Protein AF-A0A7G9YY27-F1 (afdb_monomer)

Structure (mmCIF, N/CA/C/O backbone):
data_AF-A0A7G9YY27-F1
#
_entry.id   AF-A0A7G9YY27-F1
#
loop_
_atom_site.group_PDB
_atom_site.id
_atom_site.type_symbol
_atom_site.label_atom_id
_atom_site.label_alt_id
_atom_site.label_comp_id
_atom_site.label_asym_id
_atom_site.label_entity_id
_atom_site.label_seq_id
_atom_site.pdbx_PDB_ins_code
_atom_site.Cartn_x
_atom_site.Cartn_y
_atom_site.Cartn_z
_atom_site.occupancy
_atom_site.B_iso_or_equiv
_atom_site.auth_seq_id
_atom_site.auth_comp_id
_atom_site.auth_asym_id
_atom_site.auth_atom_id
_atom_site.pdbx_PDB_model_num
ATOM 1 N N . MET A 1 1 ? 20.031 -4.789 -10.883 1.00 59.91 1 MET A N 1
ATOM 2 C CA . MET A 1 1 ? 19.778 -3.902 -9.727 1.00 59.91 1 MET A CA 1
ATOM 3 C C . MET A 1 1 ? 18.304 -3.487 -9.703 1.00 59.91 1 MET A C 1
ATOM 5 O O . MET A 1 1 ? 18.004 -2.307 -9.662 1.00 59.91 1 MET A O 1
ATOM 9 N N . VAL A 1 2 ? 17.374 -4.448 -9.784 1.00 59.81 2 VAL A N 1
ATOM 10 C CA . VAL A 1 2 ? 15.947 -4.154 -10.039 1.00 59.81 2 VAL A CA 1
ATOM 11 C C . VAL A 1 2 ? 15.138 -4.070 -8.737 1.00 59.81 2 VAL A C 1
ATOM 13 O O . VAL A 1 2 ? 14.391 -3.119 -8.533 1.00 59.81 2 VAL A O 1
ATOM 16 N N . GLY A 1 3 ? 15.421 -4.949 -7.768 1.00 63.91 3 GLY A N 1
ATOM 17 C CA . GLY A 1 3 ? 14.838 -4.850 -6.422 1.00 63.91 3 GLY A CA 1
ATOM 18 C C . GLY A 1 3 ? 15.143 -3.535 -5.683 1.00 63.91 3 GLY A C 1
ATOM 19 O O . GLY A 1 3 ? 14.349 -3.106 -4.851 1.00 63.91 3 GLY A O 1
ATOM 20 N N . GLU A 1 4 ? 16.246 -2.859 -6.022 1.00 74.25 4 GLU A N 1
ATOM 21 C CA . GLU A 1 4 ? 16.594 -1.545 -5.461 1.00 74.25 4 GLU A CA 1
ATOM 22 C C . GLU A 1 4 ? 15.629 -0.447 -5.943 1.00 74.25 4 GLU A C 1
ATOM 24 O O . GLU A 1 4 ? 15.220 0.404 -5.155 1.00 74.25 4 GLU A O 1
ATOM 29 N N . GLN A 1 5 ? 15.172 -0.519 -7.199 1.00 84.06 5 GLN A N 1
ATOM 30 C CA . GLN A 1 5 ? 14.227 0.441 -7.772 1.00 84.06 5 GLN A CA 1
ATOM 31 C C . GLN A 1 5 ? 12.831 0.314 -7.146 1.00 84.06 5 GLN A C 1
ATOM 33 O O . GLN A 1 5 ? 12.234 1.323 -6.767 1.00 84.06 5 GLN A O 1
ATOM 38 N N . LEU A 1 6 ? 12.328 -0.914 -6.968 1.00 91.44 6 LEU A N 1
ATOM 39 C CA . LEU A 1 6 ? 11.051 -1.149 -6.279 1.00 91.44 6 LEU A CA 1
ATOM 40 C C . LEU A 1 6 ? 11.098 -0.665 -4.828 1.00 91.44 6 LEU A C 1
ATOM 42 O O . LEU A 1 6 ? 10.154 -0.030 -4.354 1.00 91.44 6 LEU A O 1
ATOM 46 N N . TYR A 1 7 ? 12.215 -0.895 -4.132 1.00 93.38 7 TYR A N 1
ATOM 47 C CA . TYR A 1 7 ? 12.410 -0.381 -2.779 1.00 93.38 7 TYR A CA 1
ATOM 48 C C . TYR A 1 7 ? 12.353 1.152 -2.727 1.00 93.38 7 TYR A C 1
ATOM 50 O O . TYR A 1 7 ? 11.716 1.708 -1.828 1.00 93.38 7 TYR A O 1
ATOM 58 N N . THR A 1 8 ? 12.957 1.851 -3.695 1.00 94.88 8 THR A N 1
ATOM 59 C CA . THR A 1 8 ? 12.862 3.316 -3.800 1.00 94.88 8 THR A CA 1
ATOM 60 C C . THR A 1 8 ? 11.419 3.776 -3.994 1.00 94.88 8 THR A C 1
ATOM 62 O O .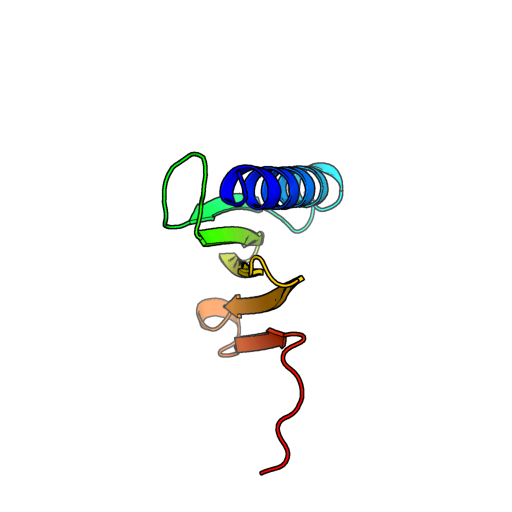 THR A 1 8 ? 10.983 4.699 -3.302 1.00 94.88 8 THR A O 1
ATOM 65 N N . ILE A 1 9 ? 10.656 3.121 -4.875 1.00 95.50 9 ILE A N 1
ATOM 66 C CA . ILE A 1 9 ? 9.245 3.463 -5.109 1.00 95.50 9 ILE A CA 1
ATOM 67 C C . ILE A 1 9 ? 8.427 3.240 -3.837 1.00 95.50 9 ILE A C 1
ATOM 69 O O . ILE A 1 9 ? 7.744 4.158 -3.381 1.00 95.50 9 ILE A O 1
ATOM 73 N N . TYR A 1 10 ? 8.537 2.068 -3.205 1.00 97.00 10 TYR A N 1
ATOM 74 C CA . TYR A 1 10 ? 7.815 1.800 -1.963 1.00 97.00 10 TYR A CA 1
ATOM 75 C C . TYR A 1 10 ? 8.208 2.767 -0.842 1.00 97.00 10 TYR A C 1
ATOM 77 O O . TYR A 1 10 ? 7.349 3.205 -0.081 1.00 97.00 10 TYR A O 1
ATOM 85 N N . SER A 1 11 ? 9.482 3.151 -0.753 1.00 97.31 11 SER A N 1
ATOM 86 C CA . SER A 1 11 ? 9.947 4.141 0.223 1.00 97.31 11 SER A CA 1
ATOM 87 C C . SER A 1 11 ? 9.337 5.519 -0.028 1.00 97.31 11 SER A C 1
ATOM 89 O O . SER A 1 11 ? 8.956 6.201 0.925 1.00 97.31 11 SER A O 1
ATOM 91 N N . LYS A 1 12 ? 9.185 5.919 -1.296 1.00 97.81 12 LYS A N 1
ATOM 92 C CA . LYS A 1 12 ? 8.540 7.186 -1.650 1.00 97.81 12 LYS A CA 1
ATOM 93 C C . LYS A 1 12 ? 7.041 7.171 -1.353 1.00 97.81 12 LYS A C 1
ATOM 95 O O . LYS A 1 12 ? 6.529 8.133 -0.791 1.00 97.81 12 LYS A O 1
ATOM 100 N N . LEU A 1 13 ? 6.355 6.073 -1.670 1.00 97.75 13 LEU A N 1
ATOM 101 C CA . LEU A 1 13 ? 4.937 5.893 -1.344 1.00 97.75 13 LEU A CA 1
ATOM 102 C C . LEU A 1 13 ? 4.698 5.903 0.167 1.00 97.75 13 LEU A C 1
ATOM 104 O O . LEU A 1 13 ? 3.758 6.541 0.631 1.00 97.75 13 LEU A O 1
ATOM 108 N N . LYS A 1 14 ? 5.575 5.250 0.938 1.00 98.25 14 LYS A N 1
ATOM 109 C CA . LYS A 1 14 ? 5.570 5.319 2.401 1.00 98.25 14 LYS A CA 1
ATOM 110 C C . LYS A 1 14 ? 5.682 6.765 2.889 1.00 98.25 14 LYS A C 1
ATOM 112 O O . LYS A 1 14 ? 4.883 7.179 3.720 1.00 98.25 14 LYS A O 1
ATOM 117 N N . GLU A 1 15 ? 6.652 7.522 2.374 1.00 98.31 15 GLU A N 1
ATOM 118 C CA . GLU A 1 15 ? 6.861 8.920 2.767 1.00 98.31 15 GLU A CA 1
ATOM 119 C C . GLU A 1 15 ? 5.609 9.770 2.507 1.00 98.31 15 GLU A C 1
ATOM 121 O O . GLU A 1 15 ? 5.192 10.518 3.389 1.00 98.31 15 GLU A O 1
ATOM 126 N N . ILE A 1 16 ? 5.000 9.627 1.328 1.00 98.25 16 ILE A N 1
ATOM 127 C CA . ILE A 1 16 ? 3.758 10.321 0.959 1.00 98.25 16 ILE A CA 1
ATOM 128 C C . ILE A 1 16 ? 2.628 9.924 1.916 1.00 98.25 16 ILE A C 1
ATOM 130 O O . ILE A 1 16 ? 1.990 10.791 2.504 1.00 98.25 16 ILE A O 1
ATOM 134 N N . ALA A 1 17 ? 2.413 8.622 2.129 1.00 98.19 17 ALA A N 1
ATOM 135 C CA . ALA A 1 17 ? 1.353 8.119 2.999 1.00 98.19 17 ALA A CA 1
ATOM 136 C C . ALA A 1 17 ? 1.478 8.643 4.439 1.00 98.19 17 ALA A C 1
ATOM 138 O O . ALA A 1 17 ? 0.486 9.047 5.038 1.00 98.19 17 ALA A O 1
ATOM 139 N N . GLU A 1 18 ? 2.691 8.665 4.991 1.00 97.56 18 GLU A N 1
ATOM 140 C CA . GLU A 1 18 ? 2.929 9.102 6.370 1.00 97.56 18 GLU A CA 1
ATOM 141 C C . GLU A 1 18 ? 2.887 10.628 6.530 1.00 97.56 18 GLU A C 1
ATOM 143 O O . GLU A 1 18 ? 2.463 11.112 7.579 1.00 97.56 18 GLU A O 1
ATOM 148 N N . LYS A 1 19 ? 3.318 11.399 5.521 1.00 97.94 19 LYS A N 1
ATOM 149 C CA . LYS A 1 19 ? 3.376 12.870 5.607 1.00 97.94 19 LYS A CA 1
ATOM 150 C C . LYS A 1 19 ? 2.089 13.565 5.186 1.00 97.94 19 LYS A C 1
ATOM 152 O O . LYS A 1 19 ? 1.722 14.562 5.798 1.00 97.94 19 LYS A O 1
ATOM 157 N N . GLU A 1 20 ? 1.446 13.083 4.130 1.00 98.31 20 GLU A N 1
ATOM 158 C CA . GLU A 1 20 ? 0.313 13.771 3.499 1.00 98.31 20 GLU A CA 1
ATOM 159 C C . GLU A 1 20 ? -1.037 13.216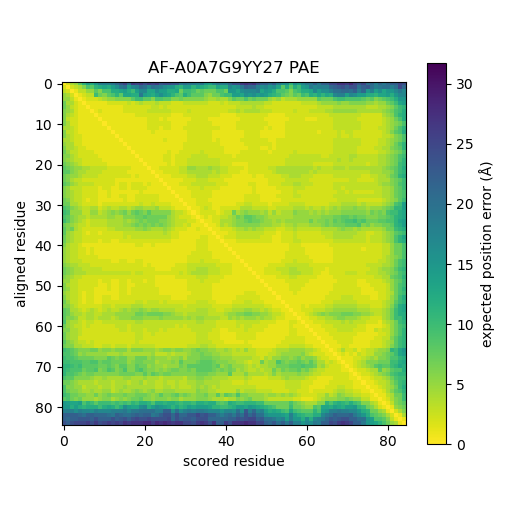 3.958 1.00 98.31 20 GLU A C 1
ATOM 161 O O . GLU A 1 20 ? -2.030 13.934 3.918 1.00 98.31 20 GLU A O 1
ATOM 166 N N . PHE A 1 21 ? -1.066 11.969 4.438 1.00 97.62 21 PHE A N 1
ATOM 167 C CA . PHE A 1 21 ? -2.296 11.252 4.790 1.00 97.62 21 PHE A CA 1
ATOM 168 C C . PHE A 1 21 ? -2.290 10.733 6.234 1.00 97.62 21 PHE A C 1
ATOM 170 O O . PHE A 1 21 ? -2.958 9.750 6.551 1.00 97.62 21 PHE A O 1
ATOM 177 N N . GLY A 1 22 ? -1.525 11.363 7.132 1.00 95.94 22 GLY A N 1
ATOM 178 C CA . GLY A 1 22 ? -1.408 10.940 8.537 1.00 95.94 22 GLY A CA 1
ATOM 179 C C . GLY A 1 22 ? -2.702 11.062 9.360 1.00 95.94 22 GLY A C 1
ATOM 180 O O . GLY A 1 22 ? -2.777 10.549 10.474 1.00 95.94 22 GLY A O 1
ATOM 181 N N . ASP A 1 23 ? -3.729 11.722 8.828 1.00 97.50 23 ASP A N 1
ATOM 182 C CA . ASP A 1 23 ? -5.081 11.787 9.388 1.00 97.50 23 ASP A CA 1
ATOM 183 C C . ASP A 1 23 ? -5.882 10.488 9.173 1.00 97.50 23 ASP A C 1
ATOM 185 O O . ASP A 1 23 ? -6.753 10.160 9.982 1.00 97.50 23 ASP A O 1
ATOM 189 N N . ILE A 1 24 ? -5.562 9.721 8.124 1.00 97.69 24 ILE A N 1
ATOM 190 C CA . ILE A 1 24 ? -6.209 8.437 7.803 1.00 97.69 24 ILE A CA 1
ATOM 191 C C . ILE A 1 24 ? -5.261 7.232 7.910 1.00 97.69 24 ILE A C 1
ATOM 193 O O . ILE A 1 24 ? -5.720 6.113 8.164 1.00 97.69 24 ILE A O 1
ATOM 197 N N . ILE A 1 25 ? -3.950 7.441 7.759 1.00 98.25 25 ILE A N 1
ATOM 198 C CA . ILE A 1 25 ? -2.900 6.423 7.862 1.00 98.25 25 ILE A CA 1
ATOM 199 C C . ILE A 1 25 ? -2.325 6.411 9.278 1.00 98.25 25 ILE A C 1
ATOM 201 O O . ILE A 1 25 ? -1.770 7.390 9.764 1.00 98.25 25 ILE A O 1
ATOM 205 N N . LYS A 1 26 ? -2.409 5.251 9.929 1.00 97.69 26 LYS A N 1
ATOM 206 C CA . LYS A 1 26 ? -1.854 4.997 11.262 1.00 97.69 26 LYS A CA 1
ATOM 207 C C . LYS A 1 26 ? -0.366 4.660 11.216 1.00 97.69 26 LYS A C 1
ATOM 209 O O . LYS A 1 26 ? 0.390 5.082 12.085 1.00 97.69 26 LYS A O 1
ATOM 214 N N . SER A 1 27 ? 0.039 3.830 10.259 1.00 98.06 27 SER A N 1
ATOM 215 C CA . SER A 1 27 ? 1.431 3.409 10.075 1.00 98.06 27 SER A CA 1
ATOM 216 C C . SER A 1 27 ? 1.622 2.689 8.744 1.00 98.06 27 SER A C 1
ATOM 218 O O . SER A 1 27 ? 0.658 2.301 8.081 1.00 98.06 27 SER A O 1
ATOM 220 N N . THR A 1 28 ? 2.879 2.454 8.373 1.00 98.38 28 THR A N 1
ATOM 221 C CA . THR A 1 28 ? 3.242 1.656 7.200 1.00 98.38 28 THR A CA 1
ATOM 222 C C . THR A 1 28 ? 4.200 0.528 7.567 1.00 98.38 28 THR A C 1
ATOM 224 O O . THR A 1 28 ? 4.905 0.594 8.577 1.00 98.38 28 THR A O 1
ATOM 227 N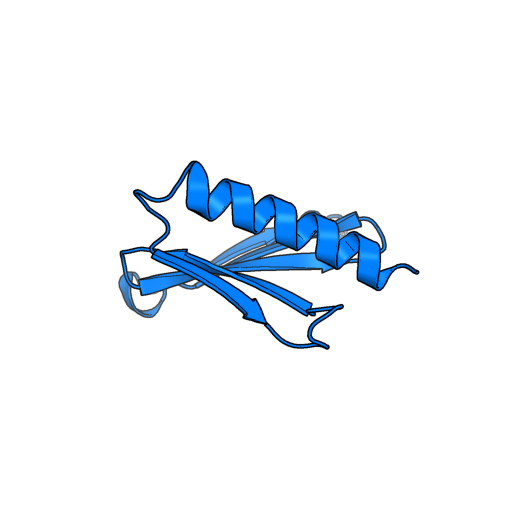 N . ASN A 1 29 ? 4.230 -0.534 6.762 1.00 97.81 29 ASN A N 1
ATOM 228 C CA . ASN A 1 29 ? 5.191 -1.616 6.933 1.00 97.81 29 ASN A CA 1
ATOM 229 C C . ASN A 1 29 ? 5.577 -2.266 5.602 1.00 97.81 29 ASN A C 1
ATOM 231 O O . ASN A 1 29 ? 4.732 -2.470 4.733 1.00 97.81 29 ASN A O 1
ATOM 235 N N . PHE A 1 30 ? 6.839 -2.662 5.470 1.00 97.56 30 PHE A N 1
ATOM 236 C CA . PHE A 1 30 ? 7.295 -3.489 4.356 1.00 97.56 30 PHE A CA 1
ATOM 237 C C . PHE A 1 30 ? 7.028 -4.963 4.669 1.00 97.56 30 PHE A C 1
ATOM 239 O O . PHE A 1 30 ? 7.354 -5.436 5.759 1.00 97.56 30 PHE A O 1
ATOM 246 N N . ILE A 1 31 ? 6.420 -5.696 3.736 1.00 97.19 31 ILE A N 1
ATOM 247 C CA . ILE A 1 31 ? 5.975 -7.077 3.965 1.00 97.19 31 ILE A CA 1
ATOM 248 C C . ILE A 1 31 ? 6.638 -8.037 2.975 1.00 97.19 31 ILE A C 1
ATOM 250 O O . ILE A 1 31 ? 6.595 -7.832 1.761 1.00 97.19 31 ILE A O 1
ATOM 254 N N . GLY A 1 32 ? 7.166 -9.145 3.506 1.00 94.38 32 GLY A N 1
ATOM 255 C CA . GLY A 1 32 ? 7.800 -10.213 2.728 1.00 94.38 32 GLY A CA 1
ATOM 256 C C . GLY A 1 32 ? 9.148 -9.810 2.125 1.00 94.38 32 GLY A C 1
ATOM 257 O O . GLY A 1 32 ? 9.608 -8.687 2.303 1.00 94.38 32 GLY A O 1
ATOM 258 N N . GLY A 1 33 ? 9.772 -10.735 1.395 1.00 90.75 33 GLY A N 1
ATOM 259 C CA . GLY A 1 33 ? 11.042 -10.487 0.711 1.00 90.75 33 GLY A CA 1
ATOM 260 C C . GLY A 1 33 ? 12.226 -10.268 1.662 1.00 90.75 33 GLY A C 1
ATOM 261 O O . GLY A 1 33 ? 12.265 -10.804 2.772 1.00 90.75 33 GLY A O 1
ATOM 262 N N . LYS A 1 34 ? 13.218 -9.498 1.201 1.00 89.56 34 LYS A N 1
ATOM 263 C CA . LYS A 1 34 ? 14.381 -9.063 1.998 1.00 89.56 34 LYS A CA 1
ATOM 264 C C . LYS A 1 34 ? 14.182 -7.614 2.442 1.00 89.56 34 LYS A C 1
ATOM 266 O O . LYS A 1 34 ? 13.444 -6.875 1.804 1.00 89.56 34 LYS A O 1
ATOM 271 N N . ALA A 1 35 ? 14.908 -7.170 3.469 1.00 85.06 35 ALA A N 1
ATOM 272 C CA . ALA A 1 35 ? 14.819 -5.788 3.959 1.00 85.06 35 ALA A CA 1
ATOM 273 C C . ALA A 1 35 ? 15.037 -4.724 2.859 1.00 85.06 35 ALA A C 1
ATOM 275 O O . ALA A 1 35 ? 14.385 -3.689 2.874 1.00 85.0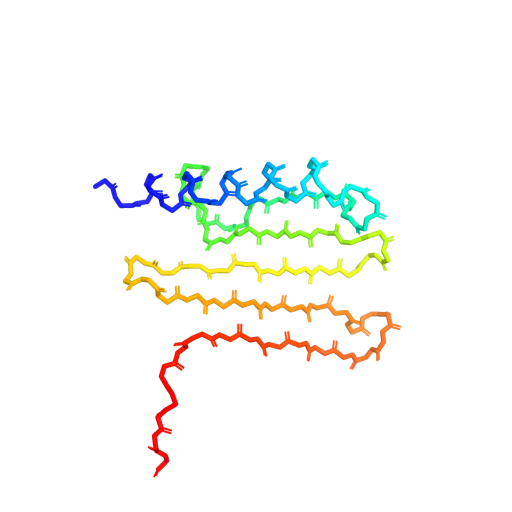6 35 ALA A O 1
ATOM 276 N N . SER A 1 36 ? 15.913 -5.002 1.888 1.00 86.88 36 SER A N 1
ATOM 277 C CA . SER A 1 36 ? 16.200 -4.128 0.741 1.00 86.88 36 SER A CA 1
ATOM 278 C C . SER A 1 36 ? 15.355 -4.410 -0.507 1.00 86.88 36 SER A C 1
ATOM 280 O O . SER A 1 36 ? 15.532 -3.744 -1.519 1.00 86.88 36 SER A O 1
ATOM 282 N N . ALA A 1 37 ? 14.490 -5.421 -0.470 1.00 90.25 37 ALA A N 1
ATOM 283 C CA . ALA A 1 37 ? 13.648 -5.836 -1.589 1.00 90.25 37 ALA A CA 1
ATOM 284 C C . ALA A 1 37 ? 12.372 -6.495 -1.038 1.00 90.25 37 ALA A C 1
ATOM 286 O O . ALA A 1 37 ? 12.244 -7.727 -1.077 1.00 90.25 37 ALA A O 1
ATOM 287 N N . PRO A 1 38 ? 11.477 -5.706 -0.419 1.00 94.56 38 PRO A N 1
ATOM 288 C CA . PRO A 1 38 ? 10.233 -6.226 0.111 1.00 94.56 38 PRO A CA 1
ATOM 289 C C . PRO A 1 38 ? 9.269 -6.561 -1.021 1.00 94.56 38 PRO A C 1
ATOM 291 O O . PRO A 1 38 ? 9.285 -5.929 -2.075 1.00 94.56 38 PRO A O 1
ATOM 294 N N . ASN A 1 39 ? 8.384 -7.525 -0.782 1.00 94.94 39 ASN A N 1
ATOM 295 C CA . ASN A 1 39 ? 7.414 -7.919 -1.802 1.00 94.94 39 ASN A CA 1
ATOM 296 C C . ASN A 1 39 ? 6.317 -6.860 -1.972 1.00 94.94 39 ASN A C 1
ATOM 298 O O . ASN A 1 39 ? 5.787 -6.714 -3.066 1.00 94.94 39 ASN A O 1
ATOM 302 N N . LYS A 1 40 ? 5.946 -6.155 -0.895 1.00 96.75 40 LYS A N 1
ATOM 303 C CA . LYS A 1 40 ? 4.880 -5.143 -0.900 1.00 96.75 40 LYS A CA 1
ATOM 304 C C . LYS A 1 40 ? 5.019 -4.127 0.230 1.00 96.75 40 LYS A C 1
ATOM 306 O O . LYS A 1 40 ? 5.650 -4.404 1.257 1.00 96.75 40 LYS A O 1
ATOM 311 N N . LEU A 1 41 ? 4.357 -2.987 0.064 1.00 98.25 41 LEU A N 1
ATOM 312 C CA . LEU A 1 41 ? 4.120 -1.996 1.112 1.00 98.25 41 LEU A CA 1
ATOM 313 C C . LEU A 1 41 ? 2.706 -2.178 1.668 1.00 98.25 41 LEU A C 1
ATOM 315 O O . LEU A 1 41 ? 1.744 -2.226 0.909 1.00 98.25 41 LEU A O 1
ATOM 319 N N . ARG A 1 42 ? 2.565 -2.245 2.990 1.00 98.56 42 ARG A N 1
ATOM 320 C CA . ARG A 1 42 ? 1.273 -2.227 3.675 1.00 98.56 42 ARG A CA 1
ATOM 321 C C . ARG A 1 42 ? 1.059 -0.889 4.358 1.00 98.56 42 ARG A C 1
ATOM 323 O O . ARG A 1 42 ? 1.901 -0.470 5.149 1.00 98.56 42 ARG A O 1
ATOM 330 N N . LEU A 1 43 ? -0.089 -0.275 4.112 1.00 98.56 43 LEU A N 1
ATOM 331 C CA . LEU A 1 43 ? -0.584 0.888 4.839 1.00 98.56 43 LEU A CA 1
ATOM 332 C C . LEU A 1 43 ? -1.657 0.427 5.825 1.00 98.56 43 LEU A C 1
ATOM 334 O O . LEU A 1 43 ? -2.597 -0.261 5.431 1.00 98.56 43 LEU A O 1
ATOM 338 N N . TYR A 1 44 ? -1.522 0.787 7.095 1.00 98.31 44 TYR A N 1
ATOM 339 C CA . TYR A 1 44 ? -2.542 0.554 8.113 1.00 98.31 44 TYR A CA 1
ATOM 340 C C . TYR A 1 44 ? -3.362 1.822 8.300 1.00 98.31 44 TYR A C 1
ATOM 342 O O . TYR A 1 44 ? -2.799 2.886 8.556 1.00 98.31 44 TYR A O 1
ATOM 350 N N . PHE A 1 45 ? -4.682 1.705 8.219 1.00 97.88 45 PHE A N 1
ATOM 351 C CA . PHE A 1 45 ? -5.594 2.817 8.458 1.00 97.88 45 PHE A CA 1
ATOM 352 C C . PHE A 1 45 ? -5.932 2.948 9.946 1.00 97.88 45 PHE A C 1
ATOM 354 O O . PHE A 1 45 ? -5.805 2.000 10.730 1.00 97.88 45 PHE A O 1
ATOM 361 N N . VAL A 1 46 ? -6.401 4.130 10.343 1.00 97.19 46 VAL A N 1
ATOM 362 C CA . VAL A 1 46 ? -6.846 4.418 11.720 1.00 97.19 46 VAL A CA 1
ATOM 363 C C . VAL A 1 46 ? -8.019 3.541 12.183 1.00 97.19 46 VAL A C 1
ATOM 365 O O . VAL A 1 46 ? -8.161 3.297 13.379 1.00 97.19 46 VAL A O 1
ATOM 368 N N . ASP A 1 47 ? -8.812 2.998 11.256 1.00 95.81 47 ASP A N 1
ATOM 369 C CA . ASP A 1 47 ? -9.932 2.083 11.529 1.00 95.81 47 ASP A CA 1
ATOM 370 C C . ASP A 1 47 ? -9.512 0.601 11.665 1.00 95.81 47 ASP A C 1
ATOM 372 O O . ASP A 1 47 ? -10.353 -0.296 11.785 1.00 95.81 47 ASP A O 1
ATOM 376 N N . ASN A 1 48 ? -8.202 0.337 11.685 1.00 95.00 48 ASN A N 1
ATOM 377 C CA . ASN A 1 48 ? -7.577 -0.987 11.711 1.00 95.00 48 ASN A CA 1
ATOM 378 C C . ASN A 1 48 ? -7.799 -1.838 10.444 1.00 95.00 48 ASN A C 1
ATOM 380 O O . ASN A 1 48 ? -7.560 -3.049 10.484 1.00 95.00 48 ASN A O 1
ATOM 384 N N . SER A 1 49 ? -8.250 -1.254 9.332 1.00 97.38 49 SER A N 1
ATOM 385 C CA . SER A 1 49 ? -8.128 -1.881 8.011 1.00 97.38 49 SER A CA 1
ATOM 386 C C . SER A 1 49 ? -6.710 -1.702 7.446 1.00 97.38 49 SER A C 1
ATOM 388 O O . SER A 1 49 ? -5.898 -0.952 8.003 1.00 97.38 49 SER A O 1
ATOM 390 N N . PHE A 1 50 ? -6.370 -2.397 6.356 1.00 98.00 50 PHE A N 1
ATOM 391 C CA . PHE A 1 50 ? -5.076 -2.203 5.691 1.00 98.00 50 PHE A CA 1
ATOM 392 C C . PHE A 1 50 ? -5.154 -2.277 4.164 1.00 98.00 50 PHE A C 1
ATOM 394 O O . PHE A 1 50 ? -5.925 -3.057 3.610 1.00 98.00 50 PHE A O 1
ATOM 401 N N . LEU A 1 51 ? -4.298 -1.510 3.489 1.00 98.25 51 LEU A N 1
ATOM 402 C CA . LEU A 1 51 ? -4.073 -1.571 2.046 1.00 98.25 51 LEU A CA 1
ATOM 403 C C . LEU A 1 51 ? -2.699 -2.183 1.774 1.00 98.25 51 LEU A C 1
ATOM 405 O O . LEU A 1 51 ? -1.686 -1.657 2.230 1.00 98.25 51 LEU A O 1
ATOM 409 N N . ASP A 1 52 ? -2.662 -3.272 1.017 1.00 98.31 52 ASP A N 1
ATOM 410 C CA . ASP A 1 52 ? -1.434 -3.779 0.410 1.00 98.31 52 ASP A CA 1
ATOM 411 C C . ASP A 1 52 ? -1.234 -3.134 -0.969 1.00 98.31 52 ASP A C 1
ATOM 413 O O . ASP A 1 52 ? -2.133 -3.184 -1.808 1.00 98.31 52 ASP A O 1
ATOM 417 N N . VAL A 1 53 ? -0.046 -2.574 -1.196 1.00 97.88 53 VAL A N 1
ATOM 418 C CA . VAL A 1 53 ? 0.445 -2.072 -2.483 1.00 97.88 53 VAL A CA 1
ATOM 419 C C . VAL A 1 53 ? 1.528 -3.015 -2.983 1.00 97.88 53 VAL A C 1
ATOM 421 O O . VAL A 1 53 ? 2.576 -3.155 -2.344 1.00 97.88 53 VAL A O 1
ATOM 424 N N . TRP A 1 54 ? 1.285 -3.650 -4.121 1.00 96.62 54 TRP A N 1
ATOM 425 C CA . TRP A 1 54 ? 2.234 -4.530 -4.790 1.00 96.62 54 TRP A CA 1
ATOM 426 C C . TRP A 1 54 ? 2.595 -3.973 -6.166 1.00 96.62 54 TRP A C 1
ATOM 428 O O . TRP A 1 54 ? 1.736 -3.423 -6.850 1.00 96.62 54 TRP A O 1
ATOM 438 N N . LEU A 1 55 ? 3.857 -4.132 -6.549 1.00 94.38 55 LEU A N 1
ATOM 439 C CA . LEU A 1 55 ? 4.441 -3.712 -7.817 1.00 94.38 55 LEU A CA 1
ATOM 440 C C . LEU A 1 55 ? 5.274 -4.864 -8.385 1.00 94.38 55 LEU A C 1
ATOM 442 O O . LEU A 1 55 ? 5.987 -5.541 -7.636 1.00 94.38 55 LEU A O 1
ATOM 446 N N . SER A 1 56 ? 5.219 -5.043 -9.699 1.00 91.12 56 SER A N 1
ATOM 447 C CA . SER A 1 56 ? 6.138 -5.888 -10.457 1.00 91.12 56 SER A CA 1
ATOM 448 C C . SER A 1 56 ? 7.306 -5.070 -11.012 1.00 91.12 56 SER A C 1
ATOM 450 O O . SER A 1 56 ? 7.282 -3.839 -11.029 1.00 91.12 56 SER A O 1
ATOM 452 N N . GLU A 1 57 ? 8.329 -5.764 -11.505 1.00 88.44 57 GLU A N 1
ATOM 453 C CA . GLU A 1 57 ? 9.444 -5.134 -12.219 1.00 88.44 57 GLU A CA 1
ATOM 454 C C . GLU A 1 57 ? 9.032 -4.613 -13.611 1.00 88.44 57 GLU A C 1
ATOM 456 O O . GLU A 1 57 ? 9.650 -3.678 -14.116 1.00 88.44 57 GLU A O 1
ATOM 461 N N . ASP A 1 58 ? 7.953 -5.158 -14.184 1.00 88.38 58 ASP A N 1
ATOM 462 C CA . ASP A 1 58 ? 7.451 -4.835 -15.527 1.00 88.38 58 ASP A CA 1
ATOM 463 C C . ASP A 1 58 ? 6.436 -3.674 -15.535 1.00 88.38 58 ASP A C 1
ATOM 465 O O . ASP A 1 58 ? 5.949 -3.267 -16.589 1.00 88.38 58 ASP A O 1
ATOM 469 N N . GLY A 1 59 ? 6.140 -3.093 -14.367 1.00 87.00 59 GLY A N 1
ATOM 470 C CA . GLY A 1 59 ? 5.238 -1.944 -14.223 1.00 87.00 59 GLY A CA 1
ATOM 471 C C . GLY A 1 59 ? 3.791 -2.298 -13.872 1.00 87.00 59 GLY A C 1
ATOM 472 O O . GLY A 1 59 ? 2.983 -1.390 -13.660 1.00 87.00 59 GLY A O 1
ATOM 473 N N . ASP A 1 60 ? 3.460 -3.584 -13.743 1.00 92.06 60 ASP A N 1
ATOM 474 C CA . ASP A 1 60 ? 2.183 -4.012 -13.163 1.00 92.06 60 ASP A CA 1
ATOM 475 C C . ASP A 1 60 ? 2.103 -3.649 -11.676 1.00 92.06 60 ASP A C 1
ATOM 477 O O . ASP A 1 60 ? 3.100 -3.698 -10.950 1.00 92.06 60 ASP A O 1
ATOM 481 N N . TYR A 1 61 ? 0.907 -3.324 -11.207 1.00 94.69 61 TYR A N 1
ATOM 482 C CA . TYR A 1 61 ? 0.612 -2.981 -9.831 1.00 94.69 61 TYR A CA 1
ATOM 483 C C . TYR A 1 61 ? -0.734 -3.540 -9.392 1.00 94.69 61 TYR A C 1
ATOM 485 O O . TYR A 1 61 ? -1.658 -3.719 -10.182 1.00 94.69 61 TYR A O 1
ATOM 493 N N . SER A 1 62 ? -0.865 -3.764 -8.087 1.00 95.94 62 SER A N 1
ATOM 494 C CA . SER A 1 62 ? -2.156 -4.053 -7.476 1.00 95.94 62 SER A CA 1
ATOM 495 C C . SER A 1 62 ? -2.296 -3.414 -6.101 1.00 95.94 62 SER A C 1
ATOM 497 O O . SER A 1 62 ? -1.347 -3.302 -5.318 1.00 95.94 62 SER A O 1
ATOM 499 N N . TYR A 1 63 ? -3.526 -3.015 -5.819 1.00 96.81 63 TYR A N 1
ATOM 500 C CA . TYR A 1 63 ? -4.011 -2.462 -4.573 1.00 96.81 63 TYR A CA 1
ATOM 501 C C . TYR A 1 63 ? -5.030 -3.433 -3.989 1.00 96.81 63 TYR A C 1
ATOM 503 O O . TYR A 1 63 ? -6.044 -3.745 -4.615 1.00 96.81 63 TYR A O 1
ATOM 511 N N . HIS A 1 64 ? -4.771 -3.914 -2.778 1.00 97.38 64 HIS A N 1
ATOM 512 C CA . HIS A 1 64 ? -5.664 -4.825 -2.072 1.00 97.38 64 HIS A CA 1
ATOM 513 C C . HIS A 1 64 ? -6.026 -4.255 -0.705 1.00 97.38 64 HIS A C 1
ATOM 515 O O . HIS A 1 64 ? -5.214 -4.279 0.223 1.00 97.38 64 HIS A O 1
ATOM 521 N N . TRP A 1 65 ? -7.249 -3.743 -0.589 1.00 97.44 65 TRP A N 1
ATOM 522 C CA . TRP A 1 65 ? -7.769 -3.185 0.652 1.00 97.44 65 TRP A CA 1
ATOM 523 C C . TRP A 1 65 ? -8.568 -4.237 1.417 1.00 97.44 65 TRP A C 1
ATOM 525 O O . TRP A 1 65 ? -9.655 -4.653 1.008 1.00 97.44 65 TRP A O 1
ATOM 535 N N . GLU A 1 66 ? -8.012 -4.649 2.550 1.00 97.31 66 GLU A N 1
ATOM 536 C CA . GLU A 1 66 ? -8.617 -5.563 3.504 1.00 97.31 66 GLU A CA 1
ATOM 537 C C . GLU A 1 66 ? -9.293 -4.771 4.628 1.00 97.31 66 GLU A C 1
ATOM 539 O O . GLU A 1 66 ? -8.630 -4.165 5.472 1.00 97.31 66 GLU A O 1
ATOM 544 N N . HIS A 1 67 ? -10.621 -4.809 4.658 1.00 95.44 67 HIS A N 1
ATOM 545 C CA . HIS A 1 67 ? -11.440 -4.198 5.709 1.00 95.44 67 HIS A CA 1
ATOM 546 C C . HIS A 1 67 ? -12.613 -5.105 6.112 1.00 95.44 67 HIS A C 1
ATOM 548 O O . HIS A 1 67 ? -13.644 -4.644 6.614 1.00 95.44 67 HIS A O 1
ATOM 554 N N . ARG A 1 68 ? -12.462 -6.428 5.919 1.00 93.88 68 ARG A N 1
ATOM 555 C CA . ARG A 1 68 ? -13.477 -7.424 6.296 1.00 93.88 68 ARG A CA 1
ATOM 556 C C . ARG A 1 68 ? -13.819 -7.381 7.778 1.00 93.88 68 ARG A C 1
ATOM 558 O O . ARG A 1 68 ? -14.989 -7.510 8.118 1.00 93.88 68 ARG A O 1
ATOM 565 N N . ALA A 1 69 ? -12.832 -7.153 8.643 1.00 89.00 69 ALA A N 1
ATOM 566 C CA . ALA A 1 69 ? -13.055 -7.060 10.084 1.00 89.00 69 ALA A CA 1
ATOM 567 C C . ALA A 1 69 ? -13.946 -5.863 10.478 1.00 89.00 69 ALA A C 1
ATOM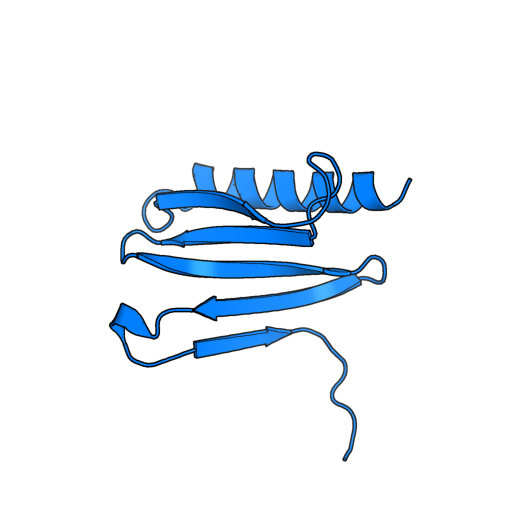 569 O O . ALA A 1 69 ? -14.602 -5.913 11.512 1.00 89.00 69 ALA A O 1
ATOM 570 N N . GLN A 1 70 ? -13.990 -4.811 9.654 1.00 91.06 70 GLN A N 1
ATOM 571 C CA . GLN A 1 70 ? -14.754 -3.587 9.900 1.00 91.06 70 GLN A CA 1
ATOM 572 C C . GLN A 1 70 ? -16.102 -3.584 9.172 1.00 91.06 70 GLN A C 1
ATOM 574 O O . GLN A 1 70 ? -17.101 -3.138 9.731 1.00 91.06 70 GLN A O 1
ATOM 579 N N . ARG A 1 71 ? -16.124 -4.017 7.905 1.00 91.44 71 ARG A N 1
ATOM 580 C CA . ARG A 1 71 ? -17.276 -3.852 6.998 1.00 91.44 71 ARG A CA 1
ATOM 581 C C . ARG A 1 71 ? -17.646 -5.108 6.209 1.00 91.44 71 ARG A C 1
ATOM 583 O O . ARG A 1 71 ? -18.580 -5.062 5.420 1.00 91.44 71 ARG A O 1
ATOM 590 N N . GLY A 1 72 ? -16.929 -6.218 6.385 1.00 92.12 72 GLY A N 1
ATOM 591 C CA . GLY A 1 72 ? -17.176 -7.460 5.640 1.00 92.12 72 GLY A CA 1
ATOM 592 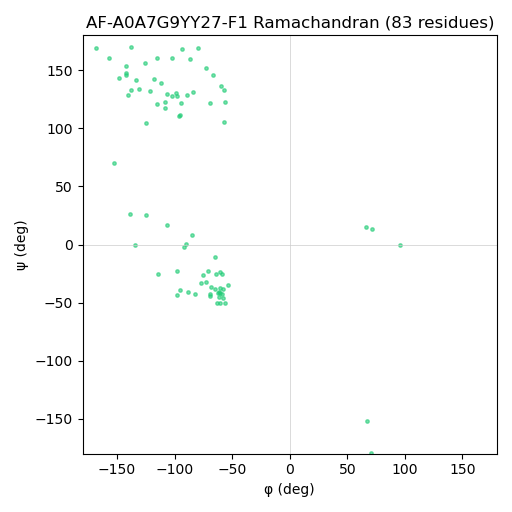C C . GLY A 1 72 ? -16.784 -7.411 4.157 1.00 92.12 72 GLY A C 1
ATOM 593 O O . GLY A 1 72 ? -17.168 -8.297 3.402 1.00 92.12 72 GLY A O 1
ATOM 594 N N . LEU A 1 73 ? -16.021 -6.401 3.738 1.00 92.94 73 LEU A N 1
ATOM 595 C CA . LEU A 1 73 ? -15.695 -6.133 2.338 1.00 92.94 73 LEU A CA 1
ATOM 596 C C . LEU A 1 73 ? -14.194 -6.299 2.052 1.00 92.94 73 LEU A C 1
ATOM 598 O O . LEU A 1 73 ? -13.366 -6.281 2.964 1.00 92.94 73 LEU A O 1
ATOM 602 N N . VAL A 1 74 ? -13.863 -6.471 0.772 1.00 94.56 74 VAL A N 1
ATOM 603 C CA . VAL A 1 74 ? -12.504 -6.418 0.216 1.00 94.56 74 VAL A CA 1
ATOM 604 C C . VAL A 1 74 ? -12.577 -5.648 -1.094 1.00 94.56 74 VAL A C 1
ATOM 606 O O . VAL A 1 74 ? -13.425 -5.962 -1.930 1.00 94.56 74 VAL A O 1
ATOM 609 N N . HIS A 1 75 ? -11.670 -4.696 -1.301 1.00 94.88 75 HIS A N 1
ATOM 610 C CA . HIS A 1 75 ? -11.526 -4.012 -2.586 1.00 94.88 75 HIS A CA 1
ATOM 611 C C . HIS A 1 75 ? -10.203 -4.389 -3.247 1.00 94.88 75 HIS A C 1
ATOM 613 O O . HIS A 1 75 ? -9.169 -4.506 -2.582 1.00 94.88 75 HIS A O 1
ATOM 619 N N . ARG A 1 76 ? -10.249 -4.596 -4.563 1.00 94.25 76 ARG A N 1
ATOM 620 C CA . ARG A 1 76 ? -9.089 -4.903 -5.399 1.00 94.25 76 ARG A CA 1
ATOM 621 C C . ARG A 1 76 ? -9.110 -3.985 -6.610 1.00 94.25 76 ARG A C 1
ATOM 623 O O . ARG A 1 76 ? -10.163 -3.813 -7.217 1.00 94.25 76 ARG A O 1
ATOM 630 N N . GLN A 1 77 ? -7.966 -3.397 -6.915 1.00 93.38 77 GLN A N 1
ATOM 631 C CA . GLN A 1 77 ? -7.732 -2.639 -8.135 1.00 93.38 77 GLN A CA 1
ATOM 632 C C . GLN A 1 77 ? -6.324 -2.975 -8.611 1.00 93.38 77 GLN A C 1
ATOM 634 O O . GLN A 1 77 ? -5.375 -2.861 -7.841 1.00 93.38 77 GLN A O 1
ATOM 639 N N . ASP A 1 78 ? -6.180 -3.362 -9.864 1.00 92.50 78 ASP A N 1
ATOM 640 C CA . ASP A 1 78 ? -4.895 -3.598 -10.507 1.00 92.50 78 ASP A CA 1
ATOM 641 C C . ASP 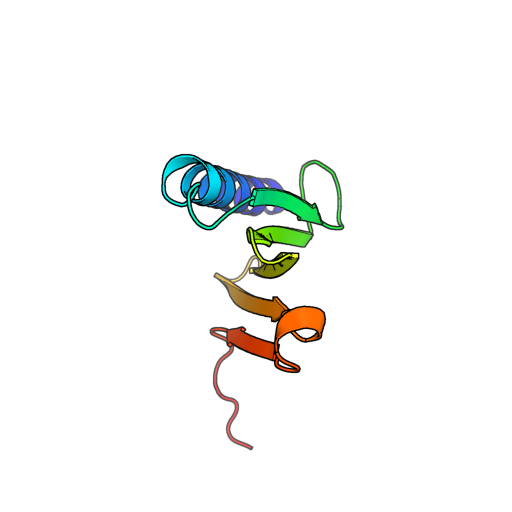A 1 78 ? -4.918 -3.020 -11.926 1.00 92.50 78 ASP A C 1
ATOM 643 O O . ASP A 1 78 ? -5.952 -2.531 -12.390 1.00 92.50 78 ASP A O 1
ATOM 647 N N . ASN A 1 79 ? -3.755 -2.972 -12.568 1.00 91.00 79 ASN A N 1
ATOM 648 C CA . ASN A 1 79 ? -3.618 -2.584 -13.972 1.00 91.00 79 ASN A CA 1
ATOM 649 C C . ASN A 1 79 ? -3.325 -3.781 -14.878 1.00 91.00 79 ASN A C 1
ATOM 651 O O . ASN A 1 79 ? -2.850 -3.564 -15.997 1.00 91.00 79 ASN A O 1
ATOM 655 N N . ALA A 1 80 ? -3.564 -5.011 -14.407 1.00 78.56 80 ALA A N 1
ATOM 656 C CA . ALA A 1 80 ? -3.388 -6.162 -15.267 1.00 78.56 80 ALA A CA 1
ATOM 657 C C . ALA A 1 80 ? -4.32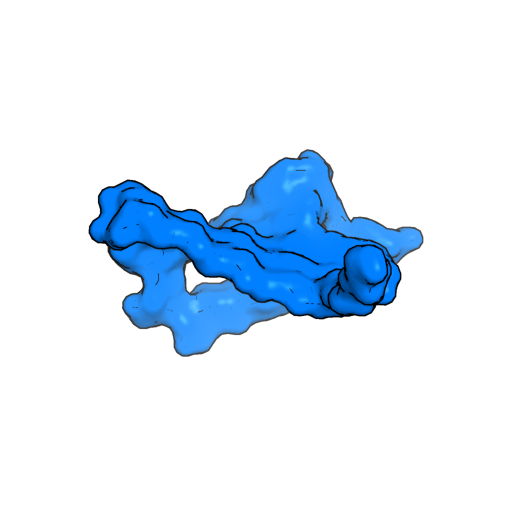9 -5.995 -16.470 1.00 78.56 80 ALA A C 1
ATOM 659 O O . ALA A 1 80 ? -5.473 -5.559 -16.303 1.00 78.56 80 ALA A O 1
ATOM 660 N N . PRO A 1 81 ? -3.857 -6.269 -17.695 1.00 72.44 81 PRO A N 1
ATOM 661 C CA . PRO A 1 81 ? -4.712 -6.168 -18.862 1.00 72.44 81 PRO A CA 1
ATOM 662 C C . PRO A 1 81 ? -5.928 -7.080 -18.678 1.00 72.44 81 PRO A C 1
ATOM 664 O O . PRO A 1 81 ? -5.773 -8.247 -18.311 1.00 72.44 81 PRO A O 1
ATOM 667 N N . ASP A 1 82 ? -7.121 -6.550 -18.964 1.00 69.00 82 ASP A N 1
ATOM 668 C CA . ASP A 1 82 ? -8.330 -7.362 -19.085 1.00 69.00 82 ASP A CA 1
ATOM 669 C C . ASP A 1 82 ? -8.058 -8.422 -20.157 1.00 69.00 82 ASP A C 1
ATOM 671 O O . ASP A 1 82 ? -7.988 -8.135 -21.357 1.00 69.00 82 ASP A O 1
ATOM 675 N N . HIS A 1 83 ? -7.847 -9.661 -19.724 1.00 60.81 83 HIS A N 1
ATOM 676 C CA . HIS A 1 83 ? -7.854 -10.784 -20.640 1.00 60.81 83 HIS A CA 1
ATOM 677 C C . HIS A 1 83 ? -9.298 -10.968 -21.108 1.00 60.81 83 HIS A C 1
ATOM 679 O O . HIS A 1 83 ? -10.198 -11.157 -20.293 1.00 60.81 83 HIS A O 1
ATOM 685 N N . LEU A 1 84 ? -9.520 -10.904 -22.423 1.00 59.19 84 LEU A N 1
ATOM 686 C CA . LEU A 1 84 ? -10.754 -11.417 -23.014 1.00 59.19 84 LEU A CA 1
ATOM 687 C C . LEU A 1 84 ? -10.888 -12.894 -22.600 1.00 59.19 84 LEU A C 1
ATOM 689 O O . LEU A 1 84 ? -9.955 -13.665 -22.840 1.00 59.19 84 LEU A O 1
ATOM 693 N N . GLU A 1 85 ? -12.002 -13.246 -21.947 1.00 48.75 85 GLU A N 1
ATOM 694 C CA . GLU A 1 85 ? -12.387 -14.643 -21.670 1.00 48.75 85 GLU A CA 1
ATOM 695 C C . GLU A 1 85 ? -12.555 -15.464 -22.957 1.00 48.75 85 GLU A C 1
ATOM 697 O O . GLU A 1 85 ? -13.055 -14.913 -23.970 1.00 48.75 85 GLU A O 1
#

Secondary structure (DSSP, 8-state):
-HHHHHHHHHHHHHHHHHHH-TTTEEEEEEESSBTTB-SEEEEEETTS-EEEEEE-TTS-EEEEEEEHHHHSEEEEEE-------

Mean predicted aligned error: 4.58 Å

Nearest PDB structures (foldseek):
  4fma-assembly18_J  TM=5.675E-01  e=1.168E+00  Escherichia coli
  4fma-assembly8_H 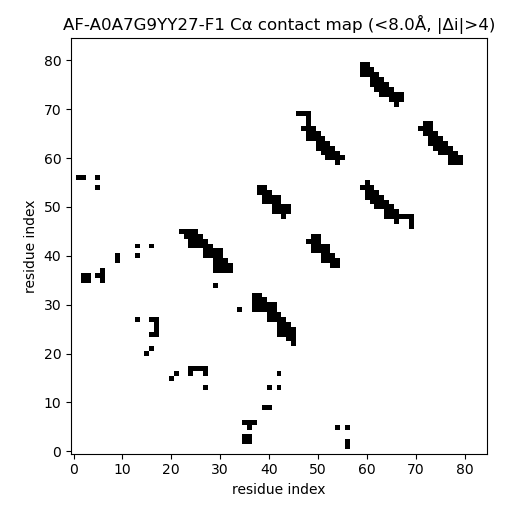 TM=5.600E-01  e=1.484E+00  Escherichia coli
  4fma-assembly4_D  TM=5.790E-01  e=1.885E+00  Escherichia coli
  4fma-assembly7_G  TM=5.075E-01  e=1.317E+00  Escherichia coli
  4fma-assembly6_F  TM=4.927E-01  e=1.575E+00  Escherichia coli

InterPro domains:
  IPR045397 Toxin TumE-like [PF20126] (35-83)

Foldseek 3Di:
DQLQVVLVVLVVVQVCCCPVVVVFFVHKDFDPDDPNRGQWIWTATPQRKIWTWGADSVGKIKIWTGDCVPPNDIDIDIPDPPDDD

Sequence (85 aa):
MVGEQLYTIYSKLKEIAEKEFGDIIKSTNFIGGKASAPNKLRLYFVDNSFLDVWLSEDGDYSYHWEHRAQRGLVHRQDNAPDHLE

Solvent-accessible surface area (backbone atoms only — not comparable to full-atom values): 4879 Å² total; per-residue (Å²): 126,62,50,55,54,54,37,52,51,49,52,51,52,47,52,46,43,60,71,78,36,50,90,52,36,66,49,74,45,76,41,64,74,44,98,68,33,44,57,29,40,36,40,30,31,73,84,74,30,36,36,39,42,36,64,52,94,88,72,44,39,37,39,40,37,48,31,44,94,78,72,71,42,75,50,76,52,64,67,69,76,84,72,84,128

Organism: NCBI:txid2759912

Radius of gyration: 13.78 Å; Cα contacts (8 Å, |Δi|>4): 145; chains: 1; bounding box: 37×28×35 Å

pLDDT: mean 91.44, std 10.73, range [48.75, 98.56]